Protein AF-A0A8T4VRE1-F1 (afdb_monomer)

Nearest PDB structures (foldseek):
  3fz5-assembly2_D  TM=8.362E-01  e=4.099E-01  Cereibacter sphaeroides 2.4.1
  1r7h-assembly1_B  TM=3.372E-01  e=5.245E+00  Corynebacterium ammoniagenes
  8gtd-assembly1_M  TM=3.124E-01  e=8.497E+00  Dinoroseobacter phage vB_DshS-R4C

pLDDT: mean 97.29, std 2.05, range [83.12, 98.62]

Foldseek 3Di:
DVLVVCVVVVHDSVVVVCCVVVCVCVVVVVVVVVVCVVLVNPDPPWDADPNDIDDDDDDPVVVVVVNVVVVVD

Solvent-accessible surface area (backbone atoms only — not comparable to full-atom values): 4494 Å² total; per-residue (Å²): 118,63,68,59,52,39,44,77,71,67,45,63,52,71,64,48,47,51,44,59,75,68,44,74,56,52,66,58,55,52,48,54,54,49,51,38,50,73,72,67,52,89,59,80,50,58,48,69,59,96,80,48,78,43,79,48,87,65,62,67,67,61,56,50,52,51,51,56,57,64,72,74,108

Radius of gyration: 17.49 Å; Cα contacts (8 Å, |Δi|>4): 40; chains: 1; bounding box: 41×19×36 Å

Sequence (73 aa):
NEKQWAKDLGLDSAKFDNCLDSGKYAEEVKKDAADGAKAGVSGTPTFFINGRKIVGAVPFQQLQTVIEQELAK

Structure (mmCIF, N/CA/C/O backbone):
data_AF-A0A8T4VRE1-F1
#
_entry.id   AF-A0A8T4VRE1-F1
#
loop_
_atom_site.group_PDB
_atom_site.id
_atom_site.type_symbol
_atom_site.label_atom_id
_atom_site.label_alt_id
_atom_site.label_comp_id
_atom_site.label_asym_id
_atom_site.label_entity_id
_atom_site.label_seq_id
_atom_site.pdbx_PDB_ins_code
_atom_site.Cartn_x
_atom_site.Cartn_y
_atom_site.Cartn_z
_atom_site.occupancy
_atom_site.B_iso_or_equiv
_atom_site.auth_seq_id
_atom_site.auth_comp_id
_atom_site.auth_asym_id
_atom_site.auth_atom_id
_atom_site.pdbx_PDB_model_num
ATOM 1 N N . ASN A 1 1 ? 10.144 -7.634 -12.062 1.00 83.12 1 ASN A N 1
ATOM 2 C CA . ASN A 1 1 ? 9.490 -7.621 -13.402 1.00 83.12 1 ASN A CA 1
ATOM 3 C C . ASN A 1 1 ? 8.824 -6.263 -13.690 1.00 83.12 1 ASN A C 1
ATOM 5 O O . ASN A 1 1 ? 7.912 -6.158 -14.500 1.00 83.12 1 ASN A O 1
ATOM 9 N N . GLU A 1 2 ? 9.283 -5.202 -13.028 1.00 94.81 2 GLU A N 1
ATOM 10 C CA . GLU A 1 2 ? 8.573 -3.934 -12.844 1.00 94.81 2 GLU A CA 1
ATOM 11 C C . GLU A 1 2 ? 8.634 -3.074 -14.111 1.00 94.81 2 GLU A C 1
ATOM 13 O O . GLU A 1 2 ? 7.639 -2.470 -14.498 1.00 94.81 2 GLU A O 1
ATOM 18 N N . LYS A 1 3 ? 9.781 -3.079 -14.802 1.00 97.19 3 LYS A N 1
ATOM 19 C CA . LYS A 1 3 ? 9.984 -2.362 -16.071 1.00 97.19 3 LYS A CA 1
ATOM 20 C C . LYS A 1 3 ? 9.085 -2.887 -17.193 1.00 97.19 3 LYS A C 1
ATOM 22 O O . LYS A 1 3 ? 8.547 -2.108 -17.975 1.00 97.19 3 LYS A O 1
ATOM 27 N N . GLN A 1 4 ? 8.874 -4.205 -17.243 1.00 97.62 4 GLN A N 1
ATOM 28 C CA . GLN A 1 4 ? 7.974 -4.814 -18.222 1.00 97.62 4 GLN A CA 1
ATOM 29 C C . GLN A 1 4 ? 6.521 -4.417 -17.946 1.00 97.62 4 GLN A C 1
ATOM 31 O O . GLN A 1 4 ? 5.841 -3.965 -18.858 1.00 97.62 4 GLN A O 1
ATOM 36 N N . TRP A 1 5 ? 6.074 -4.473 -16.688 1.00 97.88 5 TRP A N 1
ATOM 37 C CA . TRP A 1 5 ? 4.734 -4.003 -16.324 1.00 97.88 5 TRP A CA 1
ATOM 38 C C . TRP A 1 5 ? 4.529 -2.517 -16.621 1.00 97.88 5 TRP A C 1
ATOM 40 O O . TRP A 1 5 ? 3.479 -2.141 -17.130 1.00 97.88 5 TRP A O 1
ATOM 50 N N . ALA A 1 6 ? 5.529 -1.670 -16.362 1.00 97.69 6 ALA A N 1
ATOM 51 C CA . ALA A 1 6 ? 5.463 -0.253 -16.711 1.00 97.69 6 ALA A CA 1
ATOM 52 C C . ALA A 1 6 ? 5.264 -0.043 -18.221 1.00 97.69 6 ALA A C 1
ATOM 54 O O . ALA A 1 6 ? 4.427 0.763 -18.627 1.00 97.69 6 ALA A O 1
ATOM 55 N N . LYS A 1 7 ? 5.982 -0.806 -19.054 1.00 97.75 7 LYS A N 1
ATOM 56 C CA . LYS A 1 7 ? 5.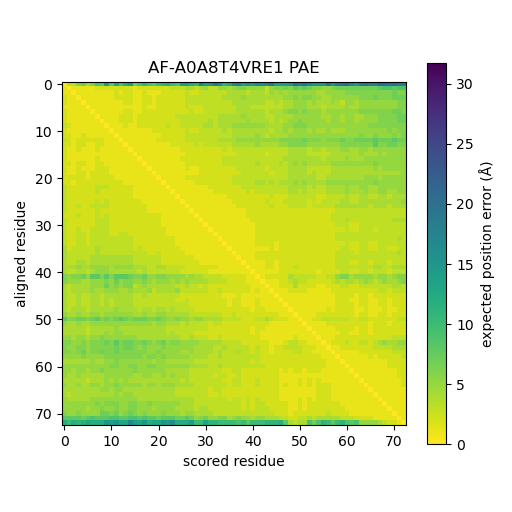807 -0.800 -20.510 1.00 97.75 7 LYS A CA 1
ATOM 57 C C . LYS A 1 7 ? 4.418 -1.292 -20.927 1.00 97.75 7 LYS A C 1
ATOM 59 O O . LYS A 1 7 ? 3.788 -0.654 -21.766 1.00 97.75 7 LYS A O 1
ATOM 64 N N . ASP A 1 8 ? 3.935 -2.385 -20.340 1.00 97.94 8 ASP A N 1
ATOM 65 C CA . ASP A 1 8 ? 2.619 -2.964 -20.650 1.00 97.94 8 ASP A CA 1
ATOM 66 C C . ASP A 1 8 ? 1.471 -2.012 -20.271 1.00 97.94 8 ASP A C 1
ATOM 68 O O . ASP A 1 8 ? 0.442 -1.971 -20.943 1.00 97.94 8 ASP A O 1
ATOM 72 N N . LEU A 1 9 ? 1.673 -1.192 -19.234 1.00 97.88 9 LEU A N 1
ATOM 73 C CA . LEU A 1 9 ? 0.772 -0.110 -18.827 1.00 97.88 9 LEU A CA 1
ATOM 74 C C . LEU A 1 9 ? 0.899 1.158 -19.696 1.00 97.88 9 LEU A C 1
ATOM 76 O O . LEU A 1 9 ? 0.193 2.135 -19.449 1.00 97.88 9 LEU A O 1
ATOM 80 N N . GLY A 1 10 ? 1.786 1.171 -20.697 1.00 98.00 10 GLY A N 1
ATOM 81 C CA . GLY A 1 10 ? 1.994 2.309 -21.597 1.00 98.00 10 GLY A CA 1
ATOM 82 C C . GLY A 1 10 ? 2.750 3.484 -20.969 1.00 98.00 10 GLY A C 1
ATOM 83 O O . GLY A 1 10 ? 2.655 4.607 -21.465 1.00 98.00 10 GLY A O 1
ATOM 84 N N . LEU A 1 11 ? 3.487 3.257 -19.876 1.00 98.19 11 LEU A N 1
ATOM 85 C CA . LEU A 1 11 ? 4.329 4.285 -19.268 1.00 98.19 11 LEU A CA 1
ATOM 86 C C . LEU A 1 11 ? 5.572 4.550 -20.129 1.00 98.19 11 LEU A C 1
ATOM 88 O O . LEU A 1 11 ? 6.075 3.668 -20.827 1.00 98.19 11 LEU A O 1
ATOM 92 N N . ASP A 1 12 ? 6.114 5.764 -20.024 1.00 98.38 12 ASP A N 1
ATOM 93 C CA . ASP A 1 12 ? 7.415 6.100 -20.608 1.00 98.38 12 ASP A CA 1
ATOM 94 C C . ASP A 1 12 ? 8.504 5.222 -19.978 1.00 98.38 12 ASP A C 1
ATOM 96 O O . ASP A 1 12 ? 8.869 5.395 -18.810 1.00 98.38 12 ASP A O 1
ATOM 100 N N . SER A 1 13 ? 9.012 4.268 -20.760 1.00 97.69 13 SER A N 1
ATOM 101 C CA . SER A 1 13 ? 9.965 3.273 -20.274 1.00 97.69 13 SER A CA 1
ATOM 102 C C . SER A 1 13 ? 11.304 3.896 -19.887 1.00 97.69 13 SER A C 1
ATOM 104 O O . SER A 1 13 ? 11.869 3.510 -18.874 1.00 97.69 13 SER A O 1
ATOM 106 N N . ALA A 1 14 ? 11.801 4.895 -20.623 1.00 98.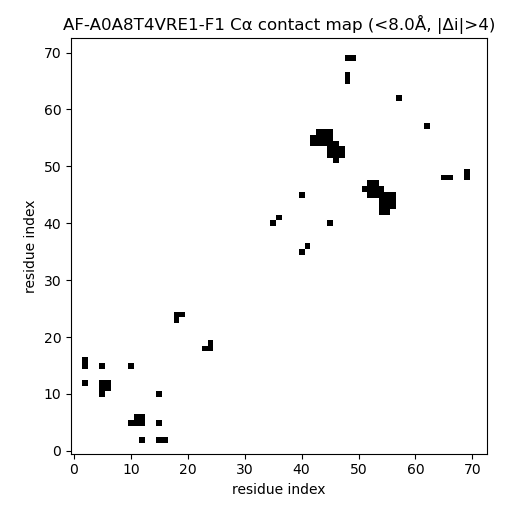00 14 ALA A N 1
ATOM 107 C CA . ALA A 1 14 ? 13.082 5.525 -20.300 1.00 98.00 14 ALA A CA 1
ATOM 108 C C . ALA A 1 14 ? 12.995 6.308 -18.982 1.00 98.00 14 ALA A C 1
ATOM 110 O O . ALA A 1 14 ? 13.891 6.242 -18.136 1.00 98.00 14 ALA A O 1
ATOM 111 N N . LYS A 1 15 ? 11.884 7.022 -18.780 1.00 98.31 15 LYS A N 1
ATOM 112 C CA . LYS A 1 15 ? 11.618 7.753 -17.541 1.00 98.31 15 LYS A CA 1
ATOM 113 C C . LYS A 1 15 ? 11.406 6.808 -16.359 1.00 98.31 15 LYS A C 1
ATOM 115 O O . LYS A 1 15 ? 11.919 7.087 -15.274 1.00 98.31 15 LYS A O 1
ATOM 120 N N . PHE A 1 16 ? 10.659 5.720 -16.552 1.00 98.44 16 PHE A N 1
ATOM 121 C CA . PHE A 1 16 ? 10.420 4.723 -15.509 1.00 98.44 16 PHE A CA 1
ATOM 122 C C . PHE A 1 16 ? 11.710 4.000 -15.120 1.00 98.44 16 PHE A C 1
ATOM 124 O O . PHE A 1 16 ? 12.020 3.915 -13.935 1.00 98.44 16 PHE A O 1
ATOM 131 N N . ASP A 1 17 ? 12.492 3.554 -16.100 1.00 97.88 17 ASP A N 1
ATOM 132 C CA . ASP A 1 17 ? 13.743 2.842 -15.868 1.00 97.88 17 ASP A CA 1
ATOM 133 C C . ASP A 1 17 ? 14.728 3.694 -15.079 1.00 97.88 17 ASP A C 1
ATOM 135 O O . ASP A 1 17 ? 15.224 3.246 -14.053 1.00 97.88 17 ASP A O 1
ATOM 139 N N . ASN A 1 18 ? 14.934 4.953 -15.478 1.00 98.31 18 ASN A N 1
ATOM 140 C CA . ASN A 1 18 ? 15.782 5.871 -14.721 1.00 98.31 18 ASN A CA 1
ATOM 141 C C . ASN A 1 18 ? 15.251 6.078 -13.290 1.00 98.31 18 ASN A C 1
ATOM 143 O O . ASN A 1 18 ? 16.010 6.068 -12.322 1.00 98.31 18 ASN A O 1
ATOM 147 N N . CYS A 1 19 ? 13.935 6.231 -13.126 1.00 98.06 19 CYS A N 1
ATOM 148 C CA . CYS A 1 19 ? 13.321 6.374 -11.809 1.00 98.06 19 CYS A CA 1
ATOM 149 C C . CYS A 1 19 ? 13.566 5.154 -10.905 1.00 98.06 19 CYS A C 1
ATOM 151 O O . CYS A 1 19 ? 13.853 5.325 -9.718 1.00 98.06 19 CYS A O 1
ATOM 153 N N . LEU A 1 20 ? 13.437 3.946 -11.454 1.00 97.81 20 LEU A N 1
ATOM 154 C CA . LEU A 1 20 ? 13.637 2.699 -10.725 1.00 97.81 20 LEU A CA 1
ATOM 155 C C . LEU A 1 20 ? 15.123 2.469 -10.420 1.00 97.81 20 LEU A C 1
ATOM 157 O O . LEU A 1 20 ? 15.477 2.232 -9.268 1.00 97.81 20 LEU A O 1
ATOM 161 N N . ASP A 1 21 ? 15.985 2.603 -11.428 1.00 98.00 21 ASP A N 1
ATOM 162 C CA . ASP A 1 21 ? 17.418 2.305 -11.337 1.00 98.00 21 ASP A CA 1
ATOM 163 C C . ASP A 1 21 ? 18.160 3.307 -10.443 1.00 98.00 21 ASP A C 1
ATOM 165 O O . ASP A 1 21 ? 19.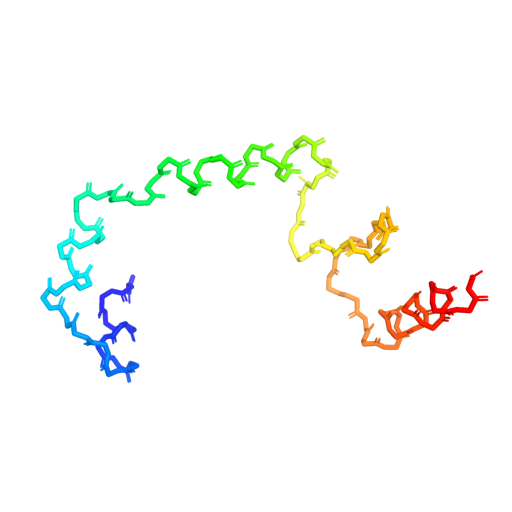084 2.933 -9.724 1.00 98.00 21 ASP A O 1
ATOM 169 N N . SER A 1 22 ? 17.736 4.576 -10.430 1.00 98.31 22 SER A N 1
ATOM 170 C CA . SER A 1 22 ? 18.285 5.584 -9.510 1.00 98.31 22 SER A CA 1
ATOM 171 C C . SER A 1 22 ? 17.843 5.392 -8.057 1.00 98.31 22 SER A C 1
ATOM 173 O O . SER A 1 22 ? 18.342 6.088 -7.173 1.00 98.31 22 SER A O 1
ATOM 175 N N . GLY A 1 23 ? 16.887 4.494 -7.788 1.00 97.94 23 GLY A N 1
ATOM 176 C CA . GLY A 1 23 ? 16.334 4.306 -6.450 1.00 97.94 23 GLY A CA 1
ATOM 177 C C . GLY A 1 23 ? 15.581 5.534 -5.935 1.00 97.94 23 GLY A C 1
ATOM 178 O O . GLY A 1 23 ? 15.492 5.728 -4.723 1.00 97.94 23 GLY A O 1
ATOM 179 N N . LYS A 1 24 ? 15.025 6.362 -6.832 1.00 98.31 24 LYS A N 1
ATOM 180 C CA . LYS A 1 24 ? 14.430 7.671 -6.508 1.00 98.31 24 LYS A CA 1
ATOM 181 C C . LYS A 1 24 ? 13.432 7.642 -5.340 1.00 98.31 24 LYS A C 1
ATOM 183 O O . LYS A 1 24 ? 13.358 8.610 -4.590 1.00 98.31 24 LYS A O 1
ATOM 188 N N . TYR A 1 25 ? 12.674 6.554 -5.192 1.00 98.25 25 TYR A N 1
ATOM 189 C CA . TYR A 1 25 ? 11.653 6.380 -4.149 1.00 98.25 25 TYR A CA 1
ATOM 190 C C . TYR A 1 25 ? 12.016 5.321 -3.095 1.00 98.25 25 TYR A C 1
ATOM 192 O O . TYR A 1 25 ? 11.162 4.916 -2.312 1.00 98.25 25 TYR A O 1
ATOM 200 N N . ALA A 1 26 ? 13.272 4.865 -3.042 1.00 98.31 26 ALA A N 1
ATOM 201 C CA . ALA A 1 26 ? 13.690 3.811 -2.117 1.00 98.31 26 ALA A CA 1
ATOM 202 C C . ALA A 1 26 ? 13.498 4.203 -0.641 1.00 98.31 26 ALA A C 1
ATOM 204 O O . ALA A 1 26 ? 13.077 3.374 0.163 1.00 98.31 26 ALA A O 1
ATOM 205 N N . GLU A 1 27 ? 13.768 5.462 -0.285 1.00 98.56 27 GLU A N 1
ATOM 206 C CA . GLU A 1 27 ? 13.551 5.954 1.082 1.00 98.56 27 GLU A CA 1
ATOM 207 C C . GLU A 1 27 ? 12.065 6.053 1.440 1.00 98.56 27 GLU A C 1
ATOM 209 O O . GLU A 1 27 ? 11.699 5.737 2.569 1.00 98.56 27 GLU A O 1
ATOM 214 N N . GLU A 1 28 ? 11.198 6.392 0.481 1.00 98.62 28 GLU A N 1
ATOM 215 C CA . GLU A 1 28 ? 9.748 6.395 0.711 1.00 98.62 28 GLU A CA 1
ATOM 216 C C . GLU A 1 28 ? 9.240 4.973 0.990 1.00 98.62 28 GLU A C 1
ATOM 218 O O . GLU A 1 28 ? 8.555 4.749 1.980 1.00 98.62 28 GLU A O 1
ATOM 223 N N . VAL A 1 29 ? 9.685 3.975 0.213 1.00 98.25 29 VAL A N 1
ATOM 224 C CA . VAL A 1 29 ? 9.331 2.560 0.447 1.00 98.25 29 VAL A CA 1
ATOM 225 C C . VAL A 1 29 ? 9.798 2.077 1.826 1.00 98.25 29 VAL A C 1
ATOM 227 O O . VAL A 1 29 ? 9.076 1.354 2.516 1.00 98.25 29 VAL A O 1
ATOM 230 N N . LYS A 1 30 ? 11.001 2.476 2.264 1.00 98.50 30 LYS A N 1
ATOM 231 C CA . LYS A 1 30 ? 11.499 2.152 3.614 1.00 98.50 30 LYS A CA 1
ATOM 232 C C . LYS A 1 30 ? 10.660 2.822 4.698 1.00 98.50 30 LYS A C 1
ATOM 234 O O . LYS A 1 30 ? 10.374 2.191 5.717 1.00 98.50 30 LYS A O 1
ATOM 239 N N . LYS A 1 31 ? 10.273 4.080 4.484 1.00 98.62 31 LYS A N 1
ATOM 240 C CA . LYS A 1 31 ? 9.417 4.830 5.399 1.00 98.62 31 LYS A CA 1
ATOM 241 C C . LYS A 1 31 ? 8.041 4.171 5.520 1.00 98.62 31 LYS A C 1
ATOM 243 O O . LYS A 1 31 ? 7.605 3.939 6.641 1.00 98.62 31 LYS A O 1
ATOM 248 N N . ASP A 1 32 ? 7.418 3.775 4.414 1.00 98.31 32 ASP A N 1
ATOM 249 C CA . ASP A 1 32 ? 6.125 3.077 4.417 1.00 98.31 32 ASP A CA 1
ATOM 250 C C . ASP A 1 32 ? 6.185 1.747 5.183 1.00 98.31 32 ASP A C 1
ATOM 252 O O . ASP A 1 32 ? 5.299 1.434 5.984 1.00 98.31 32 ASP A O 1
ATOM 256 N N . ALA A 1 33 ? 7.261 0.973 5.003 1.00 97.69 33 ALA A N 1
ATOM 257 C CA . ALA A 1 33 ? 7.475 -0.259 5.761 1.00 97.69 33 ALA A CA 1
ATOM 258 C C . ALA A 1 33 ? 7.616 0.008 7.274 1.00 97.69 33 ALA A C 1
ATOM 260 O O . ALA A 1 33 ? 7.033 -0.711 8.092 1.00 97.69 33 ALA A O 1
ATOM 261 N N . ALA A 1 34 ? 8.358 1.054 7.654 1.00 98.19 34 ALA A N 1
ATOM 262 C CA . ALA A 1 34 ? 8.518 1.460 9.048 1.00 98.19 34 ALA A CA 1
ATOM 263 C C . ALA A 1 34 ? 7.204 1.975 9.660 1.00 98.19 34 ALA A C 1
ATOM 265 O O . ALA A 1 34 ? 6.880 1.627 10.798 1.00 98.19 34 ALA A O 1
ATOM 266 N N . ASP A 1 35 ? 6.425 2.750 8.905 1.00 97.81 35 ASP A N 1
ATOM 267 C CA . ASP A 1 35 ? 5.116 3.251 9.322 1.00 97.81 35 ASP A CA 1
ATOM 268 C C . ASP A 1 35 ? 4.129 2.094 9.538 1.00 97.81 35 ASP A C 1
ATOM 270 O O . ASP A 1 35 ? 3.438 2.059 10.559 1.00 97.81 35 ASP A O 1
ATOM 274 N N . GLY A 1 36 ? 4.128 1.088 8.655 1.00 97.38 36 GLY A N 1
ATOM 275 C CA . GLY A 1 36 ? 3.355 -0.143 8.834 1.00 97.38 36 GLY A CA 1
ATOM 276 C C . GLY A 1 36 ? 3.735 -0.895 10.113 1.00 97.38 36 GLY A C 1
ATOM 277 O O . GLY A 1 36 ? 2.861 -1.241 10.915 1.00 97.38 36 GLY A O 1
ATOM 278 N N . ALA A 1 37 ? 5.034 -1.088 10.360 1.00 97.38 37 ALA A N 1
ATOM 279 C CA . ALA A 1 37 ? 5.518 -1.727 11.584 1.00 97.38 37 ALA A CA 1
ATOM 280 C C . ALA A 1 37 ? 5.113 -0.936 12.842 1.00 97.38 37 ALA A C 1
ATOM 282 O O . ALA A 1 37 ? 4.616 -1.516 13.810 1.00 97.38 37 ALA A O 1
ATOM 283 N N . LYS A 1 38 ? 5.245 0.397 12.813 1.00 97.50 38 LYS A N 1
ATOM 284 C CA . LYS A 1 38 ? 4.845 1.295 13.908 1.00 97.50 38 LYS A CA 1
ATOM 285 C C . LYS A 1 38 ? 3.335 1.269 14.164 1.00 97.50 38 LYS A C 1
ATOM 287 O O . LYS A 1 38 ? 2.912 1.333 15.315 1.00 97.50 38 LYS A O 1
ATOM 292 N N . ALA A 1 39 ? 2.527 1.130 13.115 1.00 96.81 39 ALA A N 1
ATOM 293 C CA . ALA A 1 39 ? 1.079 0.942 13.208 1.00 96.81 39 ALA A CA 1
ATOM 294 C C . ALA A 1 39 ? 0.676 -0.479 13.668 1.00 96.81 39 ALA A C 1
ATOM 296 O O . ALA A 1 39 ? -0.512 -0.782 13.822 1.00 96.81 39 ALA A O 1
ATOM 297 N N . GLY A 1 40 ? 1.647 -1.370 13.905 1.00 96.31 40 GLY A N 1
ATOM 298 C CA . GLY A 1 40 ? 1.411 -2.742 14.345 1.00 96.31 40 GLY A CA 1
ATOM 299 C C . GLY A 1 40 ? 0.828 -3.634 13.248 1.00 96.31 40 GLY A C 1
ATOM 300 O O . GLY A 1 40 ? -0.011 -4.494 13.549 1.00 96.31 40 GLY A O 1
ATOM 301 N N . VAL A 1 41 ? 1.218 -3.399 11.991 1.00 97.88 41 VAL A N 1
ATOM 302 C CA . VAL A 1 41 ? 0.959 -4.290 10.855 1.00 97.88 41 VAL A CA 1
ATOM 303 C C . VAL A 1 41 ? 1.996 -5.409 10.870 1.00 97.88 41 VAL A C 1
ATOM 305 O O . VAL A 1 41 ? 3.192 -5.159 10.765 1.00 97.88 41 VAL A O 1
ATOM 308 N N . SER A 1 42 ? 1.531 -6.651 10.987 1.00 94.62 42 SER A N 1
ATOM 309 C CA . SER A 1 42 ? 2.374 -7.857 10.967 1.00 94.62 42 SER A CA 1
ATOM 310 C C . SER A 1 42 ? 2.139 -8.747 9.744 1.00 94.62 42 SER A C 1
ATOM 312 O O . SER A 1 42 ? 2.812 -9.761 9.584 1.00 94.62 42 SER A O 1
ATOM 314 N N . GLY A 1 43 ? 1.188 -8.385 8.880 1.00 94.94 43 GLY A N 1
ATOM 315 C CA . GLY A 1 43 ? 0.836 -9.147 7.688 1.00 94.94 43 GLY A CA 1
ATOM 316 C C . GLY A 1 43 ? -0.117 -8.380 6.776 1.00 94.94 43 GLY A C 1
ATOM 317 O O . GLY A 1 43 ? -0.793 -7.440 7.205 1.00 94.94 43 GLY A O 1
ATOM 318 N N . THR A 1 44 ? -0.158 -8.776 5.508 1.00 95.75 44 THR A N 1
ATOM 319 C CA . THR A 1 44 ? -0.969 -8.130 4.473 1.00 95.75 44 THR A CA 1
ATOM 320 C C . THR A 1 44 ? -2.085 -9.055 3.953 1.00 95.75 44 THR A C 1
ATOM 322 O O . THR A 1 44 ? -1.902 -10.272 3.910 1.00 95.75 44 THR A O 1
ATOM 325 N N . PRO A 1 45 ? -3.244 -8.495 3.547 1.00 96.75 45 PRO A N 1
ATOM 326 C CA . PRO A 1 45 ? -3.624 -7.097 3.744 1.00 96.75 45 PRO A CA 1
ATOM 327 C C . PRO A 1 45 ? -3.979 -6.812 5.215 1.00 96.75 45 PRO A C 1
ATOM 329 O O . PRO A 1 45 ? -4.503 -7.668 5.919 1.00 96.75 45 PRO A O 1
ATOM 332 N N . THR A 1 46 ? -3.690 -5.597 5.679 1.00 97.75 46 THR A N 1
ATOM 333 C CA . THR A 1 46 ? -4.248 -5.030 6.914 1.00 97.75 46 THR A CA 1
ATOM 334 C C . THR A 1 46 ? -4.873 -3.694 6.542 1.00 97.75 46 THR A C 1
ATOM 336 O O . THR A 1 46 ? -4.218 -2.864 5.915 1.00 97.75 46 THR A O 1
ATOM 339 N N . PHE A 1 47 ? -6.132 -3.492 6.912 1.00 97.50 47 PHE A N 1
ATOM 340 C CA . PHE A 1 47 ? -6.883 -2.273 6.641 1.00 97.50 47 PHE A CA 1
ATOM 341 C C . P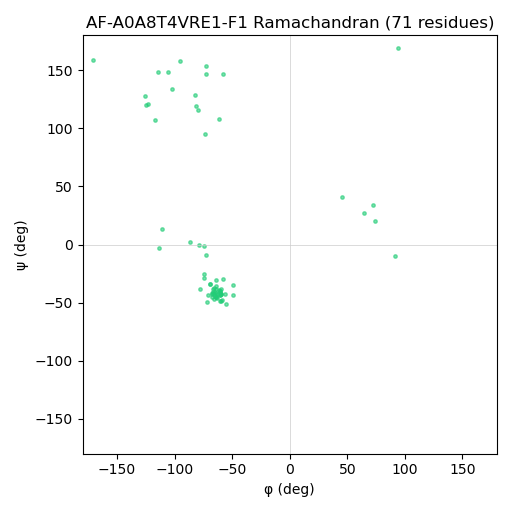HE A 1 47 ? -7.032 -1.444 7.912 1.00 97.50 47 PHE A C 1
ATOM 343 O O . PHE A 1 47 ? -7.162 -1.983 9.013 1.00 97.50 47 PHE A O 1
ATOM 350 N N . PHE A 1 48 ? -7.079 -0.127 7.742 1.00 97.31 48 PHE A N 1
ATOM 351 C CA . PHE A 1 48 ? -7.479 0.812 8.780 1.00 97.31 48 PHE A CA 1
ATOM 352 C C . PHE A 1 48 ? -8.652 1.639 8.257 1.00 97.31 48 PHE A C 1
ATOM 354 O O . PHE A 1 48 ? -8.519 2.310 7.239 1.00 97.31 48 PHE A O 1
ATOM 361 N N . ILE A 1 49 ? -9.791 1.597 8.946 1.00 97.62 49 ILE A N 1
ATOM 362 C CA . ILE A 1 49 ? -10.975 2.407 8.623 1.00 97.62 49 ILE A CA 1
ATOM 363 C C . ILE A 1 49 ? -11.218 3.335 9.812 1.00 97.62 49 ILE A C 1
ATOM 365 O O . ILE A 1 49 ? -11.590 2.866 10.885 1.00 97.62 49 ILE A O 1
ATOM 369 N N . ASN A 1 50 ? -10.918 4.628 9.651 1.00 96.50 50 ASN A N 1
ATOM 370 C CA . ASN A 1 50 ? -10.998 5.654 10.706 1.00 96.50 50 ASN A CA 1
ATOM 371 C C . ASN A 1 50 ? -10.382 5.218 12.056 1.00 96.50 50 ASN A C 1
ATOM 373 O O . ASN A 1 50 ? -10.930 5.458 13.126 1.00 96.50 50 ASN A O 1
ATOM 377 N N . GLY A 1 51 ? -9.232 4.535 12.011 1.00 94.31 51 GLY A N 1
ATOM 378 C CA . GLY A 1 51 ? -8.521 4.035 13.197 1.00 94.31 51 GLY A CA 1
ATOM 379 C C . GLY A 1 51 ? -8.885 2.608 13.623 1.00 94.31 51 GLY A C 1
ATOM 380 O O . GLY A 1 51 ? -8.164 2.014 14.425 1.00 94.31 51 GLY A O 1
ATOM 381 N N . ARG A 1 52 ? -9.932 1.995 13.056 1.00 96.38 52 ARG A N 1
ATOM 382 C CA . ARG A 1 52 ? -10.239 0.575 13.281 1.00 96.38 52 ARG A CA 1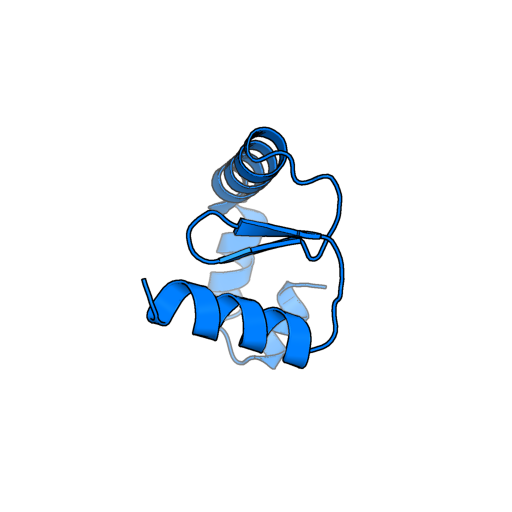
ATOM 383 C C . ARG A 1 52 ? -9.365 -0.317 12.416 1.00 96.38 52 ARG A C 1
ATOM 385 O O . ARG A 1 52 ? -9.479 -0.299 11.193 1.00 96.38 52 ARG A O 1
ATOM 392 N N . LYS A 1 53 ? -8.524 -1.122 13.068 1.00 96.56 53 LYS A N 1
ATOM 393 C CA . LYS A 1 53 ? -7.637 -2.096 12.423 1.00 96.56 53 LYS A CA 1
ATOM 394 C C . LYS A 1 53 ? -8.381 -3.393 12.093 1.00 96.56 53 LYS A C 1
ATOM 396 O O . LYS A 1 53 ? -8.978 -4.000 12.980 1.00 96.56 53 LYS A O 1
ATOM 401 N N . ILE A 1 54 ? -8.288 -3.841 10.843 1.00 97.38 54 ILE A N 1
ATOM 402 C CA . ILE A 1 54 ? -8.826 -5.114 10.347 1.00 97.38 54 ILE A CA 1
ATOM 403 C C . ILE A 1 54 ? -7.681 -5.884 9.697 1.00 97.38 54 ILE A C 1
ATOM 405 O O . ILE A 1 54 ? -7.061 -5.395 8.757 1.00 97.38 54 ILE A O 1
ATOM 409 N N . VAL A 1 55 ? -7.382 -7.074 10.211 1.00 96.94 55 VAL A N 1
ATOM 410 C CA . VAL A 1 55 ? -6.232 -7.877 9.777 1.00 96.94 55 VAL A CA 1
ATOM 411 C C . VAL A 1 55 ? -6.692 -9.001 8.855 1.00 96.94 55 VAL A C 1
ATOM 413 O O . VAL A 1 55 ? -7.625 -9.730 9.185 1.00 96.94 55 VAL A O 1
ATOM 416 N N . GLY A 1 56 ? -5.983 -9.172 7.742 1.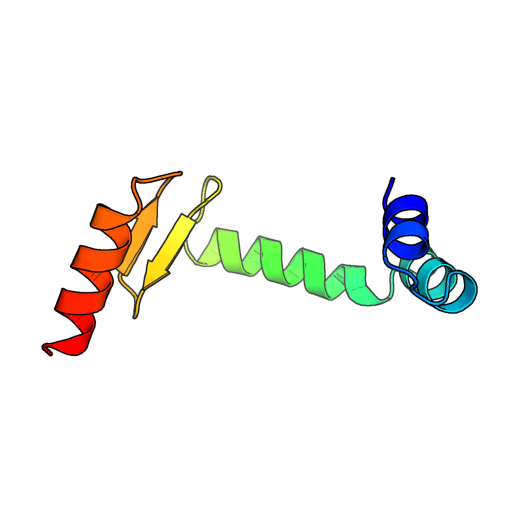00 96.25 56 GLY A N 1
ATOM 417 C CA . GLY A 1 56 ? -6.179 -10.252 6.785 1.00 96.25 56 GLY A CA 1
ATOM 418 C C . GLY A 1 56 ? -7.099 -9.892 5.622 1.00 96.25 56 GLY A C 1
ATOM 419 O O . GLY A 1 56 ? -7.785 -8.867 5.602 1.00 96.25 56 GLY A O 1
ATOM 420 N N . ALA A 1 57 ? -7.106 -10.777 4.626 1.00 97.19 57 ALA A N 1
ATOM 421 C CA . ALA A 1 57 ? -8.049 -10.722 3.520 1.00 97.19 57 ALA A CA 1
ATOM 422 C C . ALA A 1 57 ? -9.430 -11.166 4.023 1.00 97.19 57 ALA A C 1
ATOM 424 O O . ALA A 1 57 ? -9.716 -12.358 4.124 1.00 97.19 57 ALA A O 1
ATOM 425 N N . VAL A 1 58 ? -10.262 -10.196 4.391 1.00 96.50 58 VAL A N 1
ATOM 426 C CA . VAL A 1 58 ? -11.622 -10.425 4.890 1.00 96.50 58 VAL A CA 1
ATOM 427 C C . VAL A 1 58 ? -12.665 -10.298 3.772 1.00 96.50 58 VAL A C 1
ATOM 429 O O . VAL A 1 58 ? -12.405 -9.623 2.772 1.00 96.50 58 VAL A O 1
ATOM 432 N N . PRO A 1 59 ? -13.864 -10.893 3.920 1.00 98.06 59 PRO A N 1
ATOM 433 C CA . PRO A 1 59 ? -14.967 -10.663 2.992 1.00 98.06 59 PRO A CA 1
ATOM 434 C C . PRO A 1 59 ? -15.340 -9.178 2.899 1.00 98.06 59 PRO A C 1
ATOM 436 O O . PRO A 1 59 ? -15.311 -8.455 3.897 1.00 98.06 59 PRO A O 1
ATOM 439 N N . PHE A 1 60 ? -15.772 -8.741 1.715 1.00 97.81 60 PHE A N 1
ATOM 440 C CA . PHE A 1 60 ? -16.210 -7.363 1.462 1.00 97.81 60 PHE A CA 1
ATOM 441 C C . PHE A 1 60 ? -17.225 -6.857 2.501 1.00 97.81 60 PHE A C 1
ATOM 443 O O . PHE A 1 60 ? -17.083 -5.752 3.017 1.00 97.81 60 PHE A O 1
ATOM 450 N N . GLN A 1 61 ? -18.199 -7.694 2.868 1.00 98.31 61 GLN A N 1
ATOM 451 C CA . GL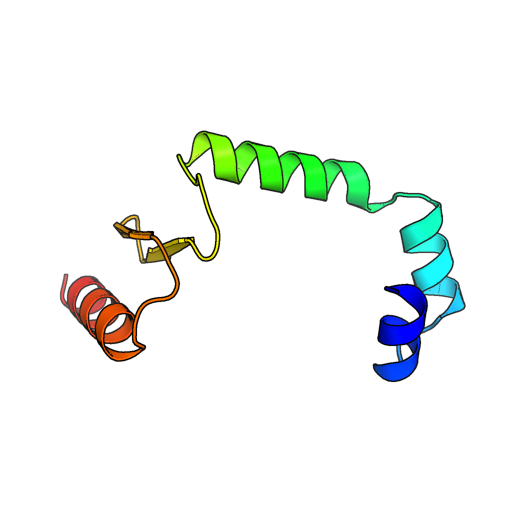N A 1 61 ? -19.263 -7.366 3.821 1.00 98.31 61 GLN A CA 1
ATOM 452 C C . GLN A 1 61 ? -18.721 -6.952 5.195 1.00 98.31 61 GLN A C 1
ATOM 454 O O . GLN A 1 61 ? -19.335 -6.133 5.879 1.00 98.31 61 GLN A O 1
ATOM 459 N N . GLN A 1 62 ? -17.559 -7.475 5.599 1.00 97.88 62 GLN A N 1
ATOM 460 C CA . GLN A 1 62 ? -16.926 -7.091 6.856 1.00 97.88 62 GLN A CA 1
ATOM 461 C C . GLN A 1 62 ? -16.372 -5.665 6.782 1.00 97.88 62 GLN A C 1
ATOM 463 O O . GLN A 1 62 ? -16.575 -4.885 7.712 1.00 97.88 62 GLN A O 1
ATOM 468 N N . LEU A 1 63 ? -15.713 -5.309 5.674 1.00 98.19 63 LEU A N 1
ATOM 469 C CA . LEU A 1 63 ? -15.247 -3.939 5.447 1.00 98.19 63 LEU A CA 1
ATOM 470 C C . LEU A 1 63 ? -16.436 -2.978 5.353 1.00 98.19 63 LEU A C 1
ATOM 472 O O . LEU A 1 63 ? -16.428 -1.948 6.020 1.00 98.19 63 LEU A O 1
ATOM 476 N N . GLN A 1 64 ? -17.478 -3.347 4.599 1.00 98.38 64 GLN A N 1
ATOM 477 C CA . GLN A 1 64 ? -18.702 -2.557 4.460 1.00 98.38 64 GLN A CA 1
ATOM 478 C C . GLN A 1 64 ? -19.342 -2.260 5.821 1.00 98.38 64 GLN A C 1
ATOM 480 O O . GLN A 1 64 ? -19.574 -1.098 6.141 1.00 98.38 64 GLN A O 1
ATOM 485 N N . THR A 1 65 ? -19.544 -3.288 6.651 1.00 98.25 65 THR A N 1
ATOM 486 C CA . THR A 1 65 ? -20.116 -3.129 7.999 1.00 98.25 65 THR A CA 1
ATOM 487 C C . THR A 1 65 ? -19.313 -2.138 8.843 1.00 98.25 65 THR A C 1
ATOM 489 O O . THR A 1 65 ? -19.884 -1.306 9.543 1.00 98.25 65 THR A O 1
ATOM 492 N N . VAL A 1 66 ? -17.977 -2.210 8.796 1.00 98.00 66 VAL A N 1
ATOM 493 C CA . VAL A 1 66 ? -17.127 -1.275 9.546 1.00 98.00 66 VAL A CA 1
ATOM 494 C C . VAL A 1 66 ? -17.272 0.151 9.019 1.00 98.00 66 VAL A C 1
ATOM 496 O O . VAL A 1 66 ? -17.382 1.067 9.827 1.00 98.00 66 VAL A O 1
ATOM 499 N N . ILE A 1 67 ? -17.311 0.347 7.700 1.00 98.38 67 ILE A N 1
ATOM 500 C CA . ILE A 1 67 ? -17.513 1.671 7.091 1.00 98.38 67 ILE A CA 1
ATOM 501 C C . ILE A 1 67 ? -18.864 2.258 7.511 1.00 98.38 67 ILE A C 1
ATOM 503 O O . ILE A 1 67 ? -18.911 3.396 7.967 1.00 98.38 67 ILE A O 1
ATOM 507 N N . GLU A 1 68 ? -19.947 1.487 7.410 1.00 98.50 68 GLU A N 1
ATOM 508 C CA . GLU A 1 68 ? -21.294 1.927 7.799 1.00 98.50 68 GLU A CA 1
ATOM 509 C C . GLU A 1 68 ? -21.357 2.315 9.285 1.00 98.50 68 GLU A C 1
ATOM 511 O O . GLU A 1 68 ? -21.958 3.327 9.638 1.00 98.50 68 GLU A O 1
ATOM 516 N N . GLN A 1 69 ? -20.663 1.571 10.153 1.00 97.94 69 GLN A N 1
ATOM 517 C C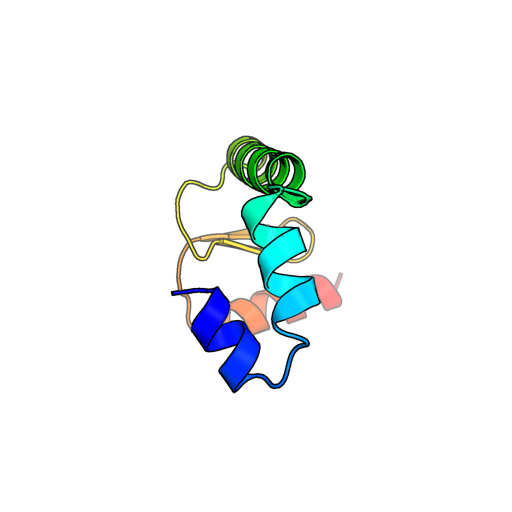A . GLN A 1 69 ? -20.529 1.912 11.571 1.00 97.94 69 GLN A CA 1
ATOM 518 C C . GLN A 1 69 ? -19.738 3.204 11.809 1.00 97.94 69 GLN A C 1
ATOM 520 O O . GLN A 1 69 ? -20.071 3.941 12.731 1.00 97.94 69 GLN A O 1
ATOM 525 N N . GLU A 1 70 ? -18.690 3.481 11.027 1.00 97.94 70 GLU A N 1
ATOM 526 C CA . GLU A 1 70 ? -17.920 4.727 11.148 1.00 97.94 70 GLU A CA 1
ATOM 527 C C . GLU A 1 70 ? -18.655 5.943 10.573 1.00 97.94 70 GLU A C 1
ATOM 529 O O . GLU A 1 70 ? -18.439 7.048 11.056 1.00 97.94 70 GLU A O 1
ATOM 534 N N . LEU A 1 71 ? -19.524 5.756 9.575 1.00 97.94 71 LEU A N 1
ATOM 535 C CA . LEU A 1 71 ? -20.356 6.824 9.007 1.00 97.94 71 LEU A CA 1
ATOM 536 C C . LEU A 1 71 ? -21.529 7.225 9.911 1.00 97.94 71 LEU A C 1
ATOM 538 O O . LEU A 1 71 ? -22.025 8.341 9.799 1.00 97.94 71 LEU A O 1
ATOM 542 N N . ALA A 1 72 ? -21.996 6.317 10.771 1.00 96.94 72 ALA A N 1
ATOM 543 C CA . ALA A 1 72 ? -23.127 6.551 11.670 1.00 96.94 72 ALA A CA 1
ATOM 544 C C . ALA A 1 72 ? -22.745 7.217 13.010 1.00 96.94 72 ALA A C 1
ATOM 546 O O . ALA A 1 72 ? -23.614 7.377 13.869 1.00 96.94 72 ALA A O 1
ATOM 547 N N . LYS A 1 73 ? -21.464 7.549 13.211 1.00 91.31 73 LYS A N 1
ATOM 548 C CA . LYS A 1 73 ? -20.956 8.262 14.393 1.00 91.31 73 LYS A CA 1
ATOM 549 C C . LYS A 1 73 ? -21.005 9.769 14.193 1.00 91.31 73 LYS A C 1
ATOM 551 O O . LYS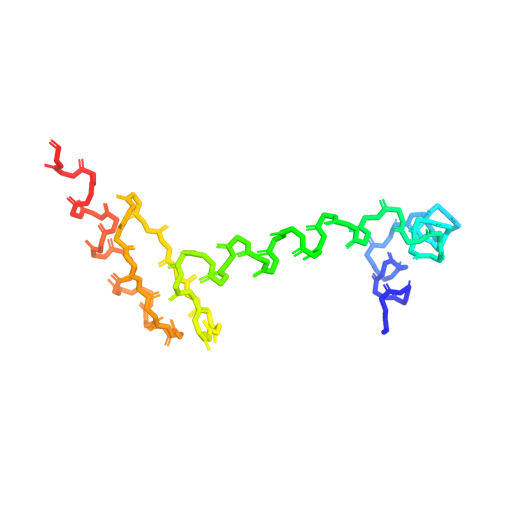 A 1 73 ? -21.307 10.453 15.194 1.00 91.31 73 LYS A O 1
#

Secondary structure (DSSP, 8-state):
-HHHHHHHTT--HHHHHHHHHTTTTHHHHHHHHHHHHHTT--SSSEEEETTEEEESS--HHHHHHHHHHHHT-

Mean predicted aligned error: 3.12 Å